Protein AF-A0A7D9DG54-F1 (afdb_monomer_lite)

Sequence (100 aa):
MLWRVFQGCGHSFHIQCTLPDISVCQICKNLLTTKVSSLGKTANEAVHHFDPSAVQESVANSSDEDEDRDNSEMQDQDADDEELIETTNTQTVLERLKLK

Structure (mmCIF, N/CA/C/O backbone):
data_AF-A0A7D9DG54-F1
#
_entry.id   AF-A0A7D9DG54-F1
#
loop_
_atom_site.group_PDB
_atom_site.id
_atom_site.type_symbol
_atom_site.label_atom_id
_atom_site.label_alt_id
_atom_site.label_comp_id
_atom_site.label_asym_id
_atom_site.label_entity_id
_atom_site.label_seq_id
_atom_site.pdbx_PDB_ins_code
_atom_site.Cartn_x
_atom_site.Cartn_y
_atom_site.Cartn_z
_atom_site.occupancy
_atom_site.B_iso_or_equiv
_atom_site.auth_seq_id
_atom_site.auth_comp_id
_atom_site.auth_asym_id
_atom_site.auth_atom_id
_atom_site.pdbx_PDB_model_num
ATOM 1 N N . MET A 1 1 ? -8.989 2.539 27.538 1.00 75.25 1 MET A N 1
ATOM 2 C CA . MET A 1 1 ? -8.917 3.108 26.173 1.00 75.25 1 MET A CA 1
ATOM 3 C C . MET A 1 1 ? -8.766 1.946 25.200 1.00 75.25 1 MET A C 1
ATOM 5 O O . MET A 1 1 ? -7.958 1.071 25.478 1.00 75.25 1 MET A O 1
ATOM 9 N N . LEU A 1 2 ? -9.589 1.868 24.149 1.00 92.12 2 LEU A N 1
ATOM 10 C CA . LEU A 1 2 ? -9.606 0.720 23.230 1.00 92.12 2 LEU A CA 1
ATOM 11 C C . LEU A 1 2 ? -8.629 0.917 22.065 1.00 92.12 2 LEU A C 1
ATOM 13 O O . LEU A 1 2 ? -8.509 2.019 21.522 1.00 92.12 2 LEU A O 1
ATOM 17 N N . TRP A 1 3 ? -7.984 -0.176 21.667 1.00 93.00 3 TRP A N 1
ATOM 18 C CA . TRP A 1 3 ? -7.045 -0.240 20.553 1.00 93.00 3 TRP A CA 1
ATOM 19 C C . TRP A 1 3 ? -7.639 -1.060 19.412 1.00 93.00 3 TRP A C 1
ATOM 21 O O . TRP A 1 3 ? -8.295 -2.074 19.643 1.00 93.00 3 TRP A O 1
ATOM 31 N N . ARG A 1 4 ? -7.385 -0.638 18.175 1.00 90.50 4 ARG A N 1
ATOM 32 C CA . ARG A 1 4 ? -7.651 -1.422 16.967 1.00 90.50 4 ARG A CA 1
ATOM 33 C C . ARG A 1 4 ? -6.319 -1.867 16.382 1.00 90.50 4 ARG A C 1
ATOM 35 O O . ARG A 1 4 ? -5.459 -1.025 16.138 1.00 90.50 4 ARG A O 1
ATOM 42 N N . VAL A 1 5 ? -6.188 -3.162 16.114 1.00 92.88 5 VAL A N 1
ATOM 43 C CA . VAL A 1 5 ? -5.059 -3.753 15.382 1.00 92.88 5 VAL A CA 1
ATOM 44 C C . VAL A 1 5 ? -5.457 -3.923 13.916 1.00 92.88 5 VAL A C 1
ATOM 46 O O . VAL A 1 5 ? -6.548 -4.412 13.622 1.00 92.88 5 VAL A O 1
ATOM 49 N N . PHE A 1 6 ? -4.591 -3.509 12.992 1.00 92.75 6 PHE A N 1
ATOM 50 C CA . PHE A 1 6 ? -4.804 -3.669 11.555 1.00 92.75 6 PHE A CA 1
ATOM 51 C C . PHE A 1 6 ? -4.308 -5.039 11.087 1.00 92.75 6 PHE A C 1
ATOM 53 O O . PHE A 1 6 ? -3.116 -5.352 11.172 1.00 92.75 6 PHE A O 1
ATOM 60 N N . GLN A 1 7 ? -5.236 -5.833 10.551 1.00 89.88 7 GLN A N 1
ATOM 61 C CA . GLN A 1 7 ? -4.951 -7.141 9.964 1.00 89.88 7 GLN A CA 1
ATOM 62 C C . GLN A 1 7 ? -3.917 -7.026 8.834 1.00 89.88 7 GLN A C 1
ATOM 64 O O . GLN A 1 7 ? -3.916 -6.057 8.074 1.00 89.88 7 GLN A O 1
ATOM 69 N N . GLY A 1 8 ? -3.008 -7.998 8.757 1.00 89.50 8 GLY A N 1
ATOM 70 C CA . GLY A 1 8 ? -1.945 -8.057 7.748 1.00 89.50 8 GLY A CA 1
ATOM 71 C C . GLY A 1 8 ? -0.683 -7.239 8.049 1.00 89.50 8 GLY A C 1
ATOM 72 O O . GLY A 1 8 ? 0.313 -7.418 7.360 1.00 89.50 8 GLY A O 1
ATOM 73 N N . CYS A 1 9 ? -0.679 -6.366 9.064 1.00 92.75 9 CYS A N 1
ATOM 74 C CA . CYS A 1 9 ? 0.529 -5.609 9.434 1.00 92.75 9 CYS A CA 1
ATOM 75 C C . CYS A 1 9 ? 0.809 -5.494 10.935 1.00 92.75 9 CYS A C 1
ATOM 77 O O . CYS A 1 9 ? 1.888 -5.047 11.308 1.00 92.75 9 CYS A O 1
ATOM 79 N N . GLY A 1 10 ? -0.153 -5.833 11.800 1.00 92.94 10 GLY A N 1
ATOM 80 C CA . GLY A 1 10 ? 0.022 -5.801 13.256 1.00 92.94 10 GLY A CA 1
ATOM 81 C C . GLY A 1 10 ? 0.079 -4.401 13.881 1.00 92.94 10 GLY A C 1
ATOM 82 O O . GLY A 1 10 ? 0.047 -4.286 15.102 1.00 92.94 10 GLY A O 1
ATOM 83 N N . HIS A 1 11 ? 0.104 -3.324 13.090 1.00 94.12 11 HIS A N 1
ATOM 84 C CA . HIS A 1 11 ? 0.066 -1.964 13.625 1.00 94.12 11 HIS A CA 1
ATOM 85 C C . HIS A 1 11 ? -1.244 -1.689 14.363 1.00 94.12 11 HIS A C 1
ATOM 87 O O . HIS A 1 11 ? -2.329 -2.021 13.876 1.00 94.12 11 HIS A O 1
ATOM 93 N N . SER A 1 12 ? -1.144 -1.022 15.510 1.00 93.19 12 SER A N 1
ATOM 94 C CA . SER A 1 12 ? -2.280 -0.718 16.371 1.00 93.19 12 SER A CA 1
ATOM 95 C C . SER A 1 12 ? -2.403 0.768 16.666 1.00 93.19 12 SER A C 1
ATOM 97 O O . SER A 1 12 ? -1.406 1.446 16.897 1.00 93.19 12 SER A O 1
ATOM 99 N N . PHE A 1 13 ? -3.637 1.259 16.731 1.00 92.00 13 PHE A N 1
ATOM 100 C CA . PHE A 1 13 ? -3.934 2.656 17.040 1.00 92.00 13 PHE A CA 1
ATOM 101 C C . PHE A 1 13 ? -5.108 2.745 18.015 1.00 92.00 13 PHE A C 1
ATOM 103 O O . PHE A 1 13 ? -5.986 1.875 18.024 1.00 92.00 13 PHE A O 1
ATOM 110 N N . HIS A 1 14 ? -5.157 3.810 18.815 1.00 93.19 14 HIS A N 1
ATOM 111 C CA . HIS A 1 14 ? -6.346 4.119 19.603 1.00 93.19 14 HIS A CA 1
ATOM 112 C C . HIS A 1 14 ? -7.529 4.373 18.671 1.00 93.19 14 HIS A C 1
ATOM 114 O O . HIS A 1 14 ? -7.424 5.180 17.747 1.00 93.19 14 HIS A O 1
ATOM 120 N N . ILE A 1 15 ? -8.676 3.757 18.962 1.00 88.81 15 ILE A N 1
ATOM 121 C CA . ILE A 1 15 ? -9.888 3.906 18.138 1.00 88.81 15 ILE A CA 1
ATOM 122 C C . ILE A 1 15 ? -10.315 5.380 18.031 1.00 88.81 15 ILE A C 1
ATOM 124 O O . ILE A 1 15 ? -10.778 5.822 16.987 1.00 88.81 15 ILE A O 1
ATOM 128 N N . GLN A 1 16 ? -10.104 6.160 19.095 1.00 89.62 16 GLN A N 1
ATOM 129 C CA . GLN A 1 16 ? -10.426 7.591 19.141 1.00 89.62 16 GLN A CA 1
ATOM 130 C C . GLN A 1 16 ? -9.459 8.461 18.323 1.00 89.62 16 GLN A C 1
ATOM 132 O O . GLN A 1 16 ? -9.818 9.566 17.936 1.00 89.62 16 GLN A O 1
ATOM 137 N N . CYS A 1 17 ? -8.235 7.985 18.079 1.00 89.81 17 CYS A N 1
ATOM 138 C CA . CYS A 1 17 ? -7.229 8.712 17.300 1.00 89.81 17 CYS A CA 1
ATOM 139 C C . CYS A 1 17 ? -7.294 8.376 15.804 1.00 89.81 17 CYS A C 1
ATOM 141 O O . CYS A 1 17 ? -6.655 9.047 14.998 1.00 89.81 17 CYS A O 1
ATOM 143 N N . THR A 1 18 ? -8.025 7.328 15.421 1.00 85.19 18 THR A N 1
ATOM 144 C CA . THR A 1 18 ? -8.241 6.967 14.018 1.00 85.19 18 THR A CA 1
ATOM 145 C C . THR A 1 18 ? -9.449 7.693 13.445 1.00 85.19 18 THR A C 1
ATOM 147 O O . THR A 1 18 ? -10.469 7.821 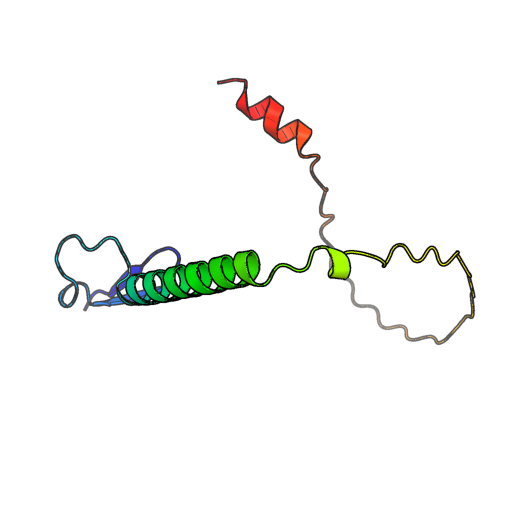14.117 1.00 85.19 18 THR A O 1
ATOM 150 N N . LEU A 1 19 ? -9.352 8.126 12.183 1.00 79.44 19 LEU A N 1
ATOM 151 C CA . LEU A 1 19 ? -10.513 8.619 11.441 1.00 79.44 19 LEU A CA 1
ATOM 152 C C . LEU A 1 19 ? -11.616 7.545 11.428 1.00 79.44 19 LEU A C 1
ATOM 154 O O . LEU A 1 19 ? -11.289 6.351 11.344 1.00 79.44 19 LEU A O 1
ATOM 158 N N . PRO A 1 20 ? -12.900 7.943 11.488 1.00 75.75 20 PRO A N 1
ATOM 159 C CA . PRO A 1 20 ? -13.995 7.008 11.277 1.00 75.75 20 PRO A CA 1
ATOM 160 C C . PRO A 1 20 ? -13.795 6.271 9.944 1.00 75.75 20 PRO A C 1
ATOM 162 O O . PRO A 1 20 ? -13.311 6.841 8.968 1.00 75.75 20 PRO A O 1
ATOM 165 N N . ASP A 1 21 ? -14.098 4.973 9.948 1.00 76.38 21 ASP A N 1
ATOM 166 C CA . ASP A 1 21 ? -14.087 4.094 8.768 1.00 76.38 21 ASP A CA 1
ATOM 167 C C . ASP A 1 21 ? -12.725 3.813 8.115 1.00 76.38 21 ASP A C 1
ATOM 169 O O . ASP A 1 21 ? -12.646 3.297 6.999 1.00 76.38 21 ASP A O 1
ATOM 173 N N . ILE A 1 22 ? -11.619 4.054 8.823 1.00 84.12 22 ILE A N 1
ATOM 174 C CA . ILE A 1 22 ? -10.300 3.682 8.309 1.00 84.12 22 ILE A CA 1
ATOM 175 C C . ILE A 1 22 ? -10.141 2.142 8.297 1.00 84.12 22 ILE A C 1
ATOM 177 O O . ILE A 1 22 ? -10.116 1.477 9.338 1.00 84.12 22 ILE A O 1
ATOM 181 N N . SER A 1 23 ? -10.049 1.564 7.096 1.00 84.06 23 SER A N 1
ATOM 182 C CA . SER A 1 23 ? -9.840 0.123 6.861 1.00 84.06 23 SER A CA 1
ATOM 183 C C . SER A 1 23 ? -8.384 -0.233 6.542 1.00 84.06 23 SER A C 1
ATOM 185 O O . SER A 1 23 ? -7.983 -1.388 6.655 1.00 84.06 23 SER A O 1
ATOM 187 N N . VAL A 1 24 ? -7.574 0.767 6.184 1.00 87.12 24 VAL A N 1
ATOM 188 C CA . VAL A 1 24 ? -6.177 0.600 5.768 1.00 87.12 24 VAL A CA 1
ATOM 189 C C . VAL A 1 24 ? -5.236 1.199 6.809 1.00 87.12 24 VAL A C 1
ATOM 191 O O . VAL A 1 24 ? -5.430 2.330 7.267 1.00 87.12 24 VAL A O 1
ATOM 194 N N . CYS A 1 25 ? -4.175 0.461 7.142 1.00 91.31 25 CYS A N 1
ATOM 195 C CA . CYS A 1 25 ? -3.106 0.959 7.999 1.00 91.31 25 CYS A CA 1
ATOM 196 C C . CYS A 1 25 ? -2.361 2.113 7.312 1.00 91.31 25 CYS A C 1
ATOM 198 O O . CYS A 1 25 ? -1.783 1.938 6.238 1.00 91.31 25 CYS A O 1
ATOM 200 N N . GLN A 1 26 ? -2.330 3.287 7.945 1.00 87.88 26 GLN A N 1
ATOM 201 C CA . GLN A 1 26 ? -1.700 4.476 7.359 1.00 87.88 26 GLN A CA 1
ATOM 202 C C . GLN A 1 26 ? -0.171 4.368 7.273 1.00 87.88 26 GLN A C 1
ATOM 204 O O . GLN A 1 26 ? 0.420 4.875 6.322 1.00 87.88 26 GLN A O 1
ATOM 209 N N . ILE A 1 27 ? 0.465 3.647 8.204 1.00 89.94 27 ILE A N 1
ATOM 210 C CA . ILE A 1 27 ? 1.911 3.372 8.153 1.00 89.94 27 ILE A CA 1
ATOM 211 C C . ILE A 1 27 ? 2.227 2.527 6.912 1.00 89.94 27 ILE A C 1
ATOM 213 O O . ILE A 1 27 ? 3.069 2.895 6.091 1.00 89.94 27 ILE A O 1
ATOM 217 N N . CYS A 1 28 ? 1.493 1.428 6.722 1.00 90.94 28 CYS A N 1
ATOM 218 C CA . CYS A 1 28 ? 1.690 0.538 5.581 1.00 90.94 28 CYS A CA 1
ATOM 219 C C . CYS A 1 28 ? 1.313 1.192 4.256 1.00 90.94 28 CYS A C 1
ATOM 221 O O . CYS A 1 28 ? 2.010 0.976 3.275 1.00 90.94 28 CYS A O 1
ATOM 223 N N . LYS A 1 29 ? 0.260 2.014 4.205 1.00 89.44 29 LYS A N 1
ATOM 224 C CA . LYS A 1 29 ? -0.128 2.741 2.988 1.00 89.44 29 LYS A CA 1
ATOM 225 C C . LYS A 1 29 ? 1.037 3.564 2.434 1.00 89.44 29 LYS A C 1
ATOM 227 O O . LYS A 1 29 ? 1.334 3.493 1.240 1.00 89.44 29 LYS A O 1
ATOM 232 N N . ASN A 1 30 ? 1.722 4.301 3.303 1.00 86.56 30 ASN A N 1
ATOM 233 C CA . ASN A 1 30 ? 2.859 5.130 2.911 1.00 86.56 30 ASN A CA 1
ATOM 234 C C . ASN A 1 30 ? 4.056 4.275 2.477 1.00 86.56 30 ASN A C 1
ATOM 236 O O . ASN A 1 30 ? 4.670 4.543 1.441 1.00 86.56 30 ASN A O 1
ATOM 240 N N . LEU A 1 31 ? 4.349 3.208 3.228 1.00 88.12 31 LEU A N 1
ATOM 241 C CA . LEU A 1 31 ? 5.417 2.272 2.887 1.00 88.12 31 LEU A CA 1
ATOM 242 C C . LEU A 1 31 ? 5.175 1.605 1.527 1.00 88.12 31 LEU A C 1
ATOM 244 O O . LEU A 1 31 ? 6.060 1.620 0.678 1.00 88.12 31 LEU A O 1
ATOM 248 N N . LEU A 1 32 ? 3.976 1.063 1.304 1.00 87.69 32 LEU A N 1
ATOM 249 C CA . LEU A 1 32 ? 3.588 0.396 0.061 1.00 87.69 32 LEU A CA 1
ATOM 250 C C . LEU A 1 32 ? 3.696 1.348 -1.126 1.00 87.69 32 LEU A C 1
ATOM 252 O O . LEU A 1 32 ? 4.311 0.997 -2.125 1.00 87.69 32 LEU A O 1
ATOM 256 N N . THR A 1 33 ? 3.188 2.574 -0.995 1.00 88.06 33 THR A N 1
ATOM 257 C CA . THR A 1 33 ? 3.295 3.596 -2.050 1.00 88.06 33 THR A CA 1
ATOM 258 C C . THR A 1 33 ? 4.757 3.864 -2.417 1.00 88.06 33 THR A C 1
ATOM 260 O O . THR A 1 33 ? 5.120 3.905 -3.593 1.00 88.06 33 THR A O 1
ATOM 263 N N . THR A 1 34 ? 5.624 3.973 -1.409 1.00 89.50 34 THR A N 1
ATOM 264 C CA . THR A 1 34 ? 7.058 4.220 -1.606 1.00 89.50 34 THR A CA 1
ATOM 265 C C . THR A 1 34 ? 7.749 3.029 -2.269 1.00 89.50 34 THR A C 1
ATOM 267 O O . THR A 1 34 ? 8.507 3.196 -3.223 1.00 89.50 34 THR A O 1
ATOM 270 N N . LYS A 1 35 ? 7.471 1.811 -1.793 1.00 91.62 35 LYS A N 1
ATOM 271 C CA . LYS A 1 35 ? 8.067 0.577 -2.314 1.00 91.62 35 LYS A CA 1
ATOM 272 C C . LYS A 1 35 ? 7.624 0.288 -3.742 1.00 91.62 35 LYS A C 1
ATOM 274 O O . LYS A 1 35 ? 8.475 -0.033 -4.561 1.00 91.62 35 LYS A O 1
ATOM 279 N N . VAL A 1 36 ? 6.343 0.470 -4.059 1.00 91.31 36 VAL A N 1
ATOM 280 C CA . VAL A 1 36 ? 5.816 0.317 -5.423 1.00 91.31 36 VAL A CA 1
ATOM 281 C C . VAL A 1 36 ? 6.469 1.323 -6.369 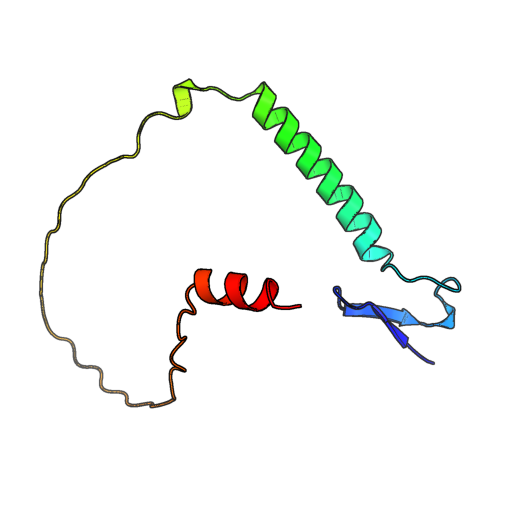1.00 91.31 36 VAL A C 1
ATOM 283 O O . VAL A 1 36 ? 6.900 0.943 -7.453 1.00 91.31 36 VAL A O 1
ATOM 286 N N . SER A 1 37 ? 6.621 2.585 -5.954 1.00 91.19 37 SER A N 1
ATOM 287 C CA . SER A 1 37 ? 7.320 3.587 -6.769 1.00 91.19 37 SER A CA 1
ATOM 288 C C . SER A 1 37 ? 8.787 3.217 -7.004 1.00 91.19 37 SER A C 1
ATOM 290 O O . SER A 1 37 ? 9.270 3.315 -8.130 1.00 91.19 37 SER A O 1
ATOM 292 N N . SER A 1 38 ? 9.486 2.749 -5.966 1.00 93.00 38 SER A N 1
ATOM 293 C CA . SER A 1 38 ? 10.870 2.282 -6.085 1.00 93.00 38 SER A CA 1
ATOM 294 C C . SER A 1 38 ? 10.986 1.090 -7.031 1.00 93.00 38 SER A C 1
ATOM 296 O O . SER A 1 38 ? 11.846 1.107 -7.901 1.00 93.00 38 SER A O 1
ATOM 298 N N . LEU A 1 39 ? 10.107 0.090 -6.899 1.00 91.88 39 LEU A N 1
ATOM 299 C CA . LEU A 1 39 ? 10.082 -1.070 -7.791 1.00 91.88 39 LEU A CA 1
ATOM 300 C C . LEU A 1 39 ? 9.843 -0.652 -9.240 1.00 91.88 39 LEU A C 1
ATOM 302 O O . LEU A 1 39 ? 10.524 -1.145 -10.128 1.00 91.88 39 LEU A O 1
ATOM 306 N N . GLY A 1 40 ? 8.909 0.273 -9.476 1.00 90.88 40 GLY A N 1
ATOM 307 C CA . GLY A 1 40 ? 8.639 0.796 -10.813 1.00 90.88 40 GLY A CA 1
ATOM 308 C C . GLY A 1 40 ? 9.861 1.470 -11.436 1.00 90.88 40 GLY A C 1
ATOM 309 O O . GLY A 1 40 ? 10.136 1.259 -12.612 1.00 90.88 40 GLY A O 1
ATOM 310 N N . LYS A 1 41 ? 10.634 2.228 -10.647 1.00 92.00 41 LYS A N 1
ATOM 311 C CA . LYS A 1 41 ? 11.899 2.824 -11.106 1.00 92.00 41 LYS A CA 1
ATOM 312 C C . LYS A 1 41 ? 12.930 1.756 -11.444 1.00 92.00 41 LYS A C 1
ATOM 314 O O . LYS A 1 41 ? 13.439 1.759 -12.556 1.00 92.00 41 LYS A O 1
ATOM 319 N N . THR A 1 42 ? 13.161 0.811 -10.535 1.00 91.38 42 THR A N 1
ATOM 320 C CA . THR A 1 42 ? 14.114 -0.285 -10.746 1.00 91.38 42 THR A CA 1
ATOM 321 C C . THR A 1 42 ? 13.746 -1.133 -11.961 1.00 91.38 42 THR A C 1
ATOM 323 O O . THR A 1 42 ? 14.613 -1.456 -12.762 1.00 91.38 42 THR A O 1
ATOM 326 N N . ALA A 1 43 ? 12.467 -1.467 -12.140 1.00 89.75 43 ALA A N 1
ATOM 327 C CA . ALA A 1 43 ? 12.004 -2.219 -13.302 1.00 89.75 43 ALA A CA 1
ATOM 328 C C . ALA A 1 43 ? 12.227 -1.439 -14.605 1.00 89.75 43 ALA A C 1
ATOM 330 O O . ALA A 1 43 ? 12.658 -2.011 -15.600 1.00 89.75 43 ALA A O 1
ATOM 331 N N . ASN A 1 44 ? 11.970 -0.130 -14.596 1.00 89.44 44 ASN A N 1
ATOM 332 C CA . ASN A 1 44 ? 12.183 0.719 -15.762 1.00 89.44 44 ASN A CA 1
ATOM 333 C C . ASN A 1 44 ? 13.677 0.840 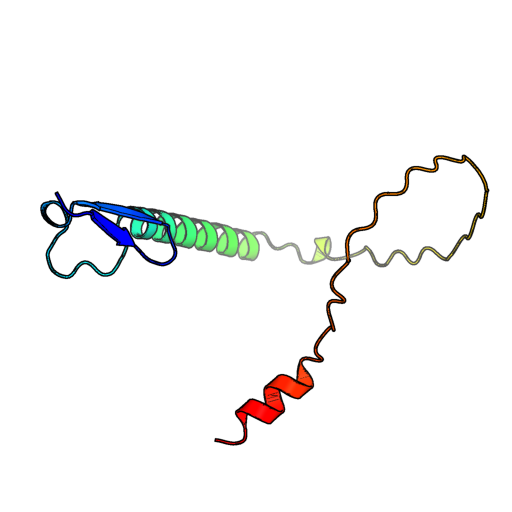-16.115 1.00 89.44 44 ASN A C 1
ATOM 335 O O . ASN A 1 44 ? 14.069 0.664 -17.265 1.00 89.44 44 ASN A O 1
ATOM 339 N N . GLU A 1 45 ? 14.527 1.065 -15.114 1.00 89.81 45 GLU A N 1
ATOM 340 C CA . GLU A 1 45 ? 15.985 1.070 -15.272 1.00 89.81 45 GLU A CA 1
ATOM 341 C C . GLU A 1 45 ? 16.496 -0.274 -15.802 1.00 89.81 45 GLU A C 1
ATOM 343 O O . GLU A 1 45 ? 17.293 -0.294 -16.735 1.00 89.81 45 GLU A O 1
ATOM 348 N N . ALA A 1 46 ? 15.992 -1.393 -15.276 1.00 88.44 46 ALA A N 1
ATOM 349 C CA . ALA A 1 46 ? 16.368 -2.727 -15.734 1.00 88.44 46 ALA A CA 1
ATOM 350 C C . ALA A 1 46 ? 16.022 -2.955 -17.211 1.00 88.44 46 ALA A C 1
ATOM 352 O O . ALA A 1 46 ? 16.816 -3.558 -17.920 1.00 88.44 46 ALA A O 1
ATOM 353 N N . VAL A 1 47 ? 14.883 -2.448 -17.695 1.00 86.69 47 VAL A N 1
ATOM 354 C CA . VAL A 1 47 ? 14.513 -2.527 -19.120 1.00 86.69 47 VAL A CA 1
ATOM 355 C C . VAL A 1 47 ? 15.432 -1.662 -19.983 1.00 86.69 47 VAL A C 1
ATOM 357 O O . VAL A 1 47 ? 15.856 -2.094 -21.052 1.00 86.69 47 VAL A O 1
ATOM 360 N N . HIS A 1 48 ? 15.762 -0.449 -19.537 1.00 81.94 48 HIS A N 1
ATOM 361 C CA . HIS A 1 48 ? 16.600 0.476 -20.305 1.00 81.94 48 HIS A CA 1
ATOM 362 C C . HIS A 1 48 ? 18.088 0.112 -20.316 1.00 81.94 48 HIS A C 1
ATOM 364 O O . HIS A 1 48 ? 18.789 0.452 -21.267 1.00 81.94 48 HIS A O 1
ATOM 370 N N . HIS A 1 49 ? 18.564 -0.579 -19.283 1.00 80.69 49 HIS A N 1
ATOM 371 C CA . HIS A 1 49 ? 19.944 -1.046 -19.152 1.00 80.69 49 HIS A CA 1
ATOM 372 C C . HIS A 1 49 ? 20.084 -2.555 -19.391 1.00 80.69 49 HIS A C 1
ATOM 374 O O . HIS A 1 49 ? 21.106 -3.142 -19.041 1.00 80.69 49 HIS A O 1
ATOM 380 N N . PHE A 1 50 ? 19.067 -3.187 -19.982 1.00 77.06 50 PHE A N 1
ATOM 381 C CA . PHE A 1 50 ? 19.115 -4.597 -20.339 1.00 77.06 50 PHE A CA 1
ATOM 382 C C . PHE A 1 50 ? 20.132 -4.823 -21.466 1.00 77.06 50 PHE A C 1
ATOM 384 O O . PHE A 1 50 ? 19.903 -4.414 -22.605 1.00 77.06 50 PHE A O 1
ATOM 391 N N . ASP A 1 51 ? 21.241 -5.493 -21.149 1.00 76.50 51 ASP A N 1
ATOM 392 C CA . ASP A 1 51 ? 22.181 -6.015 -22.142 1.00 76.50 51 ASP A CA 1
ATOM 393 C C . ASP A 1 51 ? 21.897 -7.510 -22.381 1.00 76.50 51 ASP A C 1
ATOM 395 O O . ASP A 1 51 ? 22.225 -8.343 -21.530 1.00 76.50 51 ASP A O 1
ATOM 399 N N . PRO A 1 52 ? 21.298 -7.886 -23.526 1.00 66.69 52 PRO A N 1
ATOM 400 C CA . PRO A 1 52 ? 21.025 -9.284 -23.850 1.00 66.69 52 PRO A CA 1
ATOM 401 C C . PRO A 1 52 ? 22.292 -10.146 -23.987 1.00 66.69 52 PRO A C 1
ATOM 403 O O . PRO A 1 52 ? 22.190 -11.370 -23.937 1.00 66.69 52 PRO A O 1
ATOM 406 N N . SER A 1 53 ? 23.481 -9.547 -24.127 1.00 63.56 53 SER A N 1
ATOM 407 C CA . SER A 1 53 ? 24.756 -10.276 -24.207 1.00 63.56 53 SER A CA 1
ATOM 408 C C . SER A 1 53 ? 25.232 -10.792 -22.844 1.00 63.56 53 SER A C 1
ATOM 410 O O . SER A 1 53 ? 26.029 -11.722 -22.794 1.00 63.56 53 SER A O 1
ATOM 412 N N . ALA A 1 54 ? 24.721 -10.239 -21.737 1.00 61.19 54 ALA A N 1
ATOM 413 C CA . ALA A 1 54 ? 25.062 -10.655 -20.373 1.00 61.19 54 ALA A CA 1
ATOM 414 C C . ALA A 1 54 ? 24.305 -11.915 -19.898 1.00 61.19 54 ALA A C 1
ATOM 416 O O . ALA A 1 54 ? 24.497 -12.359 -18.770 1.00 61.19 54 ALA A O 1
ATOM 417 N N . VAL A 1 55 ? 23.428 -12.488 -20.735 1.00 62.06 55 VAL A N 1
ATOM 418 C CA . VAL A 1 55 ? 22.569 -13.640 -20.390 1.00 62.06 55 VAL A CA 1
ATOM 419 C C . VAL A 1 55 ? 23.165 -14.978 -20.868 1.00 62.06 55 VAL A C 1
ATOM 421 O O . VAL A 1 55 ? 22.538 -16.026 -20.726 1.00 62.06 55 VAL A O 1
ATOM 424 N N . GLN A 1 56 ? 24.379 -14.984 -21.431 1.00 59.50 56 GLN A N 1
ATOM 425 C CA . GLN A 1 56 ? 25.074 -16.229 -21.769 1.00 59.50 56 GLN A CA 1
ATOM 426 C C . GLN A 1 56 ? 25.937 -16.745 -20.603 1.00 59.50 56 GLN A C 1
ATOM 428 O O . GLN A 1 56 ? 26.750 -16.017 -20.049 1.00 59.50 56 GLN A O 1
ATOM 433 N N . GLU A 1 57 ? 25.748 -18.041 -20.327 1.00 54.69 57 GLU A N 1
ATOM 434 C CA . GLU A 1 57 ? 26.552 -18.966 -19.509 1.00 54.69 57 GLU A CA 1
ATOM 435 C C . GLU A 1 57 ? 26.387 -18.985 -17.978 1.00 54.69 57 GLU A C 1
ATOM 437 O O . GLU A 1 57 ? 27.142 -18.388 -17.218 1.00 54.69 57 GLU A O 1
ATOM 442 N N . SER A 1 58 ? 25.517 -19.897 -17.526 1.00 54.97 58 SER A N 1
ATOM 443 C CA . SER A 1 58 ? 25.922 -20.932 -16.561 1.00 54.97 58 SER A CA 1
ATOM 444 C C . SER A 1 58 ? 25.078 -22.207 -16.716 1.00 54.97 58 SER A C 1
ATOM 446 O O . SER A 1 58 ? 24.315 -22.604 -15.843 1.00 54.97 58 SER A O 1
ATOM 448 N N . VAL A 1 59 ? 25.239 -22.899 -17.849 1.00 57.47 59 VAL A N 1
ATOM 449 C CA . VAL A 1 59 ? 24.986 -24.351 -17.902 1.00 57.47 59 VAL A CA 1
ATOM 450 C C . VAL A 1 59 ? 26.347 -25.033 -17.803 1.00 57.47 59 VAL A C 1
ATOM 452 O O . VAL A 1 59 ? 26.897 -25.507 -18.792 1.00 57.47 59 VAL A O 1
ATOM 455 N N . ALA A 1 60 ? 26.934 -25.012 -16.606 1.00 46.50 60 ALA A N 1
ATOM 456 C CA . ALA A 1 60 ? 28.099 -25.830 -16.301 1.00 46.50 60 ALA A CA 1
ATOM 457 C C . ALA A 1 60 ? 27.603 -27.161 -15.731 1.00 46.50 60 ALA A C 1
ATOM 459 O O . ALA A 1 60 ? 27.287 -27.292 -14.554 1.00 46.50 60 ALA A O 1
ATOM 460 N N . ASN A 1 61 ? 27.495 -28.126 -16.636 1.00 52.56 61 ASN A N 1
ATOM 461 C CA . ASN A 1 61 ? 27.478 -29.552 -16.364 1.00 52.56 61 ASN A CA 1
ATOM 462 C C . ASN A 1 61 ? 28.770 -29.929 -15.613 1.00 52.56 61 ASN A C 1
ATOM 464 O O . ASN A 1 61 ? 29.827 -29.988 -16.238 1.00 52.56 61 ASN A O 1
ATOM 468 N N . SER A 1 62 ? 28.708 -30.165 -14.302 1.00 46.25 62 SER A N 1
ATOM 469 C CA . SER A 1 62 ? 29.782 -30.850 -13.574 1.00 46.25 62 SER A CA 1
ATOM 470 C C . SER A 1 62 ? 29.210 -32.084 -12.897 1.00 46.25 62 SER A C 1
ATOM 472 O O . SER A 1 62 ? 28.388 -31.991 -11.988 1.00 46.25 62 SER A O 1
ATOM 474 N N . SER A 1 63 ? 29.634 -33.204 -13.457 1.00 47.34 63 SER A N 1
ATOM 475 C CA . SER A 1 63 ? 29.353 -34.587 -13.129 1.00 47.34 63 SER A CA 1
ATOM 476 C C . SER A 1 63 ? 29.536 -34.940 -11.655 1.00 47.34 63 SER A C 1
ATOM 478 O O . SER A 1 63 ? 30.343 -34.331 -10.955 1.00 47.34 63 SER A O 1
ATOM 480 N N . 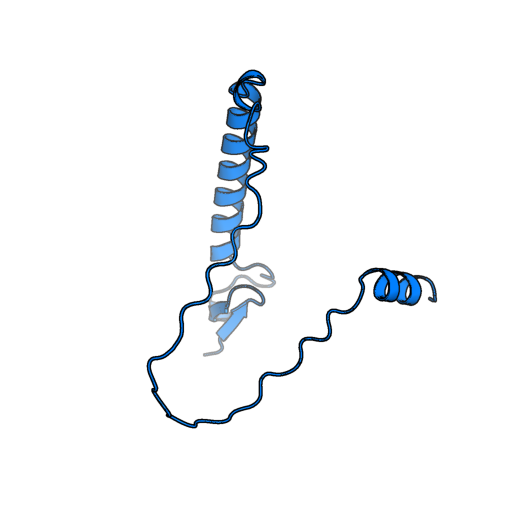ASP A 1 64 ? 28.806 -35.982 -11.266 1.00 50.91 64 ASP A N 1
ATOM 481 C CA . ASP A 1 64 ? 28.955 -36.770 -10.048 1.00 50.91 64 ASP A CA 1
ATOM 482 C C . ASP A 1 64 ? 30.423 -37.112 -9.746 1.00 50.91 64 ASP A C 1
ATOM 484 O O . ASP A 1 64 ? 31.103 -37.715 -10.578 1.00 50.91 64 ASP A O 1
ATOM 488 N N . GLU A 1 65 ? 30.877 -36.793 -8.535 1.00 48.12 65 GLU A N 1
ATOM 489 C CA . GLU A 1 65 ? 31.974 -37.505 -7.876 1.00 48.12 65 GLU A CA 1
ATOM 490 C C . GLU A 1 65 ? 31.551 -37.785 -6.428 1.00 48.12 65 GLU A C 1
ATOM 492 O O . GLU A 1 65 ? 31.579 -36.914 -5.557 1.00 48.12 65 GLU A O 1
ATOM 497 N N . ASP A 1 66 ? 31.099 -39.021 -6.213 1.00 52.78 66 ASP A N 1
ATOM 498 C CA . ASP A 1 66 ? 30.961 -39.660 -4.911 1.00 52.78 66 ASP A CA 1
ATOM 499 C C . ASP A 1 66 ? 32.350 -39.801 -4.260 1.00 52.78 66 ASP A C 1
ATOM 501 O O . ASP A 1 66 ? 33.210 -40.516 -4.776 1.00 52.78 66 ASP A O 1
ATOM 505 N N . GLU A 1 67 ? 32.567 -39.188 -3.095 1.00 51.22 67 GLU A N 1
ATOM 506 C CA . GLU A 1 67 ? 33.623 -39.618 -2.172 1.00 51.22 67 GLU A CA 1
ATOM 507 C C . GLU A 1 67 ? 33.052 -39.836 -0.765 1.00 51.22 67 GLU A C 1
ATOM 509 O O . GLU A 1 67 ? 32.983 -38.938 0.076 1.00 51.22 67 GLU A O 1
ATOM 514 N N . ASP A 1 68 ? 32.676 -41.090 -0.513 1.00 48.56 68 ASP A N 1
ATOM 515 C CA . ASP A 1 68 ? 32.498 -41.678 0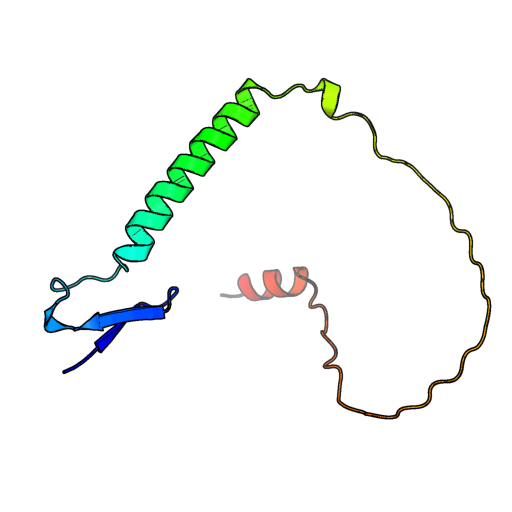.811 1.00 48.56 68 ASP A CA 1
ATOM 516 C C . ASP A 1 68 ? 33.814 -41.648 1.608 1.00 48.56 68 ASP A C 1
ATOM 518 O O . ASP A 1 68 ? 34.754 -42.364 1.254 1.00 48.56 68 ASP A O 1
ATOM 522 N N . ARG A 1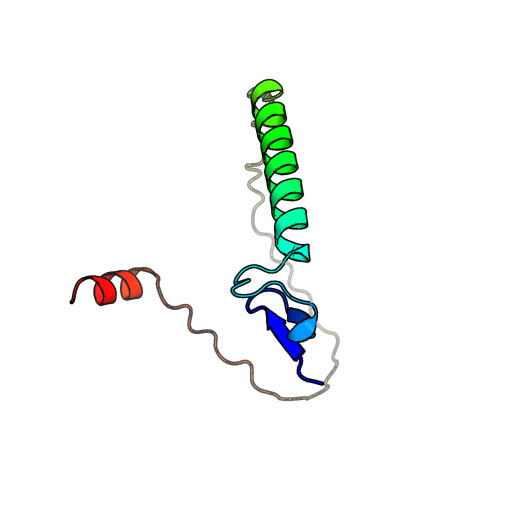 69 ? 33.866 -40.921 2.738 1.00 51.34 69 ARG A N 1
ATOM 523 C CA . ARG A 1 69 ? 34.763 -41.225 3.878 1.00 51.34 69 ARG A CA 1
ATOM 524 C C . ARG A 1 69 ? 34.173 -40.820 5.238 1.00 51.34 69 ARG A C 1
ATOM 526 O O . ARG A 1 69 ? 34.357 -39.710 5.719 1.00 51.34 69 ARG A O 1
ATOM 533 N N . ASP A 1 70 ? 33.453 -41.781 5.804 1.00 43.53 70 ASP A N 1
ATOM 534 C CA . ASP A 1 70 ? 33.557 -42.377 7.147 1.00 43.53 70 ASP A CA 1
ATOM 535 C C . ASP A 1 70 ? 34.052 -41.566 8.378 1.00 43.53 70 ASP A C 1
ATOM 537 O O . ASP A 1 70 ? 35.181 -41.083 8.453 1.00 43.53 70 ASP A O 1
ATOM 541 N N . ASN A 1 71 ? 33.193 -41.639 9.403 1.00 48.88 71 ASN A N 1
ATOM 542 C CA . ASN A 1 71 ? 33.428 -41.739 10.848 1.00 48.88 71 ASN A CA 1
ATOM 543 C C . ASN A 1 71 ? 33.971 -40.550 11.664 1.00 48.88 71 ASN A C 1
ATOM 545 O O . ASN A 1 71 ? 35.174 -40.367 11.860 1.00 48.88 71 ASN A O 1
ATOM 549 N N . SER A 1 72 ? 33.053 -39.866 12.351 1.00 42.31 72 SER A N 1
ATOM 550 C CA . SER A 1 72 ? 33.278 -39.419 13.731 1.00 42.31 72 SER A CA 1
ATOM 551 C C . SER A 1 72 ? 31.964 -39.487 14.509 1.00 42.31 72 SER A C 1
ATOM 553 O O . SER A 1 72 ? 31.039 -38.718 14.264 1.00 42.31 72 SER A O 1
ATOM 555 N N . GLU A 1 73 ? 31.894 -40.450 15.426 1.00 47.34 73 GLU A N 1
ATOM 556 C CA . GLU A 1 73 ? 30.830 -40.639 16.410 1.00 47.34 73 GLU A CA 1
ATOM 557 C C . GLU A 1 73 ? 30.571 -39.362 17.229 1.00 47.34 73 GLU A C 1
ATOM 559 O O . GLU A 1 73 ? 31.413 -38.924 18.012 1.00 47.34 73 GLU A O 1
ATOM 564 N N . MET A 1 74 ? 29.358 -38.821 17.124 1.00 45.75 74 MET A N 1
ATOM 565 C CA . MET A 1 74 ? 28.705 -38.096 18.212 1.00 45.75 74 MET A CA 1
ATOM 566 C C . MET A 1 74 ? 27.283 -38.638 18.330 1.00 45.75 74 MET A C 1
ATOM 568 O O . MET A 1 74 ? 26.387 -38.264 17.579 1.00 45.75 74 MET A O 1
ATOM 572 N N . GLN A 1 75 ? 27.103 -39.586 19.250 1.00 48.44 75 GLN A N 1
ATOM 573 C CA . GLN A 1 75 ? 25.788 -39.886 19.798 1.00 48.44 75 GLN A CA 1
ATOM 574 C C . GLN A 1 75 ? 25.383 -38.715 20.688 1.00 48.44 75 GLN A C 1
ATOM 576 O O . GLN A 1 75 ? 25.967 -38.536 21.752 1.00 48.44 75 GLN A O 1
ATOM 581 N N . ASP A 1 76 ? 24.364 -37.977 20.272 1.00 39.53 76 ASP A N 1
ATOM 582 C CA . ASP A 1 76 ? 23.377 -37.475 21.216 1.00 39.53 76 ASP A CA 1
ATOM 583 C C . ASP A 1 76 ? 21.994 -37.711 20.612 1.00 39.53 76 ASP A C 1
ATOM 585 O O . ASP A 1 76 ? 21.678 -37.289 19.499 1.00 39.53 76 ASP A O 1
ATOM 589 N N . GLN A 1 77 ? 21.226 -38.529 21.324 1.00 52.69 77 GLN A N 1
ATOM 590 C CA . GLN A 1 77 ? 19.830 -38.807 21.045 1.00 52.69 77 GLN A CA 1
ATOM 591 C C . GLN A 1 77 ? 19.024 -37.644 21.600 1.00 52.69 77 GLN A C 1
ATOM 593 O O . GLN A 1 77 ? 18.955 -37.509 22.813 1.00 52.69 77 GLN A O 1
ATOM 598 N N . ASP A 1 78 ? 18.354 -36.896 20.735 1.00 47.03 78 ASP A N 1
ATOM 599 C CA . ASP A 1 78 ? 17.109 -36.234 21.099 1.00 47.03 78 ASP A CA 1
ATOM 600 C C . ASP A 1 78 ? 16.139 -36.418 19.934 1.00 47.03 78 ASP A C 1
ATOM 602 O O . ASP A 1 78 ? 16.322 -35.912 18.827 1.00 47.03 78 ASP A O 1
ATOM 606 N N . ALA A 1 79 ? 15.151 -37.269 20.185 1.00 48.88 79 ALA A N 1
ATOM 607 C CA . ALA A 1 79 ? 14.014 -37.484 19.318 1.00 48.88 79 ALA A CA 1
ATOM 608 C C . ALA A 1 79 ? 13.034 -36.326 19.506 1.00 48.88 79 ALA A C 1
ATOM 610 O O . ALA A 1 79 ? 12.589 -36.104 20.627 1.00 48.88 79 ALA A O 1
ATOM 611 N N . ASP A 1 80 ? 12.650 -35.657 18.423 1.00 42.97 80 ASP A N 1
ATOM 612 C CA . ASP A 1 80 ? 11.304 -35.102 18.302 1.00 42.97 80 ASP A CA 1
ATOM 613 C C . ASP A 1 80 ? 10.922 -34.960 16.820 1.00 42.97 80 ASP A C 1
ATOM 615 O O . ASP A 1 80 ? 11.718 -34.544 15.981 1.00 42.97 80 ASP A O 1
ATOM 619 N N . ASP A 1 81 ? 9.702 -35.408 16.535 1.00 46.06 81 ASP A N 1
ATOM 620 C CA . ASP A 1 81 ? 9.058 -35.655 15.244 1.00 46.06 81 ASP A CA 1
ATOM 621 C C . ASP A 1 81 ? 9.304 -34.598 14.148 1.00 46.06 81 ASP A C 1
ATOM 623 O O . ASP A 1 81 ? 8.821 -33.466 14.230 1.00 46.06 81 ASP A O 1
ATOM 627 N N . GLU A 1 82 ? 9.922 -35.008 13.033 1.00 52.59 82 GLU A N 1
ATOM 628 C CA . GLU A 1 82 ? 9.762 -34.293 11.763 1.00 52.59 82 GLU A CA 1
ATOM 629 C C . GLU A 1 82 ? 8.426 -34.688 11.120 1.00 52.59 82 GLU A C 1
ATOM 631 O O . GLU A 1 82 ? 8.246 -35.780 10.575 1.00 52.59 82 GLU A O 1
ATOM 636 N N . GLU A 1 83 ? 7.470 -33.763 11.202 1.00 53.22 83 GLU A N 1
ATOM 637 C CA . GLU A 1 83 ? 6.220 -33.780 10.453 1.00 53.22 83 GLU A CA 1
ATOM 638 C C . GLU A 1 83 ? 6.522 -33.917 8.953 1.00 53.22 83 GLU A C 1
ATOM 640 O O . GLU A 1 83 ? 7.087 -33.033 8.307 1.00 53.22 83 GLU A O 1
ATOM 645 N N . LEU A 1 84 ? 6.139 -35.069 8.406 1.00 48.22 84 LEU A N 1
ATOM 646 C CA . LEU A 1 84 ? 6.251 -35.429 7.001 1.00 48.22 84 LEU A CA 1
ATOM 647 C C . LEU A 1 84 ? 5.462 -34.412 6.159 1.00 48.22 84 LEU A C 1
ATOM 649 O O . LEU A 1 84 ? 4.239 -34.503 6.045 1.00 48.22 84 LEU A O 1
ATOM 653 N N . ILE A 1 85 ? 6.146 -33.428 5.569 1.00 54.94 85 ILE A N 1
ATOM 654 C CA . ILE A 1 85 ? 5.529 -32.502 4.614 1.00 54.94 85 ILE A CA 1
ATOM 655 C C . ILE A 1 85 ? 5.189 -33.307 3.355 1.00 54.94 85 ILE A C 1
ATOM 657 O O . ILE A 1 85 ? 5.995 -33.448 2.432 1.00 54.94 85 ILE A O 1
ATOM 661 N N . GLU A 1 86 ? 3.978 -33.862 3.326 1.00 59.12 86 GLU A N 1
ATOM 662 C CA . GLU A 1 86 ? 3.373 -34.453 2.141 1.00 59.12 86 GLU A CA 1
ATOM 663 C C . GLU A 1 86 ? 3.256 -33.350 1.083 1.00 59.12 86 GLU A C 1
ATOM 665 O O . GLU A 1 86 ? 2.383 -32.479 1.127 1.00 59.12 86 GLU A O 1
ATOM 670 N N . THR A 1 87 ? 4.192 -33.347 0.136 1.00 57.22 87 THR A N 1
ATOM 671 C CA . THR A 1 87 ? 4.206 -32.418 -0.991 1.00 57.22 87 THR A CA 1
ATOM 672 C C . THR A 1 87 ? 2.983 -32.692 -1.855 1.00 57.22 87 THR A C 1
ATOM 674 O O . THR A 1 87 ? 2.955 -33.572 -2.713 1.00 57.22 87 THR A O 1
ATOM 677 N N . THR A 1 88 ? 1.914 -31.941 -1.600 1.00 61.41 88 THR A N 1
ATOM 678 C CA . THR A 1 88 ? 0.655 -32.105 -2.315 1.00 61.41 88 THR A CA 1
ATOM 679 C C . THR A 1 88 ? 0.843 -31.631 -3.754 1.00 61.41 88 THR A C 1
ATOM 681 O O . THR A 1 88 ? 1.081 -30.450 -4.013 1.00 61.41 88 THR A O 1
ATOM 684 N N . ASN A 1 89 ? 0.742 -32.562 -4.704 1.00 65.69 89 ASN A N 1
ATOM 685 C CA . ASN A 1 89 ? 0.810 -32.285 -6.136 1.00 65.69 89 ASN A CA 1
ATOM 686 C C . ASN A 1 89 ? -0.221 -31.201 -6.517 1.00 65.69 89 ASN A C 1
ATOM 688 O O . ASN A 1 89 ? -1.424 -31.342 -6.276 1.00 65.69 89 ASN A O 1
ATOM 692 N N . THR A 1 90 ? 0.249 -30.106 -7.115 1.00 61.12 90 THR A N 1
ATOM 693 C CA . THR A 1 90 ? -0.557 -28.930 -7.478 1.00 61.12 90 THR A CA 1
ATOM 694 C C . THR A 1 90 ? -1.677 -29.241 -8.478 1.00 61.12 90 THR A C 1
ATOM 696 O O . THR A 1 90 ? -2.653 -28.490 -8.550 1.00 61.12 90 THR A O 1
ATOM 699 N N . GLN A 1 91 ? -1.613 -30.371 -9.195 1.00 56.88 91 GLN A N 1
ATOM 700 C CA . GLN A 1 91 ? -2.695 -30.830 -10.073 1.00 56.88 91 GLN A CA 1
ATOM 701 C C . GLN A 1 91 ? -3.972 -31.198 -9.299 1.00 56.88 91 GLN A C 1
ATOM 703 O O . GLN A 1 91 ? -5.071 -30.901 -9.767 1.00 56.88 91 GLN A O 1
ATOM 708 N N . THR A 1 92 ? -3.856 -31.735 -8.082 1.00 59.28 92 THR A N 1
ATOM 709 C CA . THR A 1 92 ? -5.008 -32.179 -7.275 1.00 59.28 92 THR A CA 1
ATOM 710 C C . THR A 1 92 ? -5.842 -31.005 -6.741 1.00 59.28 92 THR A C 1
ATOM 712 O O . THR A 1 92 ? -7.049 -31.126 -6.519 1.00 59.28 92 THR A O 1
ATOM 715 N N . VAL A 1 93 ? -5.227 -29.830 -6.558 1.00 60.31 93 VAL A N 1
ATOM 716 C CA . VAL A 1 93 ? -5.917 -28.611 -6.093 1.00 60.31 93 VAL A CA 1
ATOM 717 C C . VAL A 1 93 ? -6.787 -28.005 -7.202 1.00 60.31 93 VAL A C 1
ATOM 719 O O . VAL A 1 93 ? -7.886 -27.520 -6.930 1.00 60.31 93 VAL A O 1
ATOM 722 N N . LEU A 1 94 ? -6.340 -28.079 -8.460 1.00 60.28 94 LEU A N 1
ATOM 723 C CA . LEU A 1 94 ? -7.069 -27.530 -9.609 1.00 60.28 94 LEU A CA 1
ATOM 724 C C . LEU A 1 94 ? -8.344 -28.317 -9.942 1.00 60.28 94 LEU A C 1
ATOM 726 O O . LEU A 1 94 ? -9.334 -27.712 -10.356 1.00 60.28 94 LEU A O 1
ATOM 730 N N . GLU A 1 95 ? -8.367 -29.634 -9.725 1.00 56.34 95 GLU A N 1
ATOM 731 C CA . GLU A 1 95 ? -9.578 -30.441 -9.939 1.00 56.34 95 GLU A CA 1
ATOM 732 C C . GLU A 1 95 ? -10.672 -30.149 -8.903 1.00 56.34 95 GLU A C 1
ATOM 734 O O . GLU A 1 95 ? -11.852 -30.089 -9.252 1.00 56.34 95 GLU A O 1
ATOM 739 N N . ARG A 1 96 ? -10.304 -29.855 -7.648 1.00 59.22 96 ARG A N 1
ATOM 740 C CA . ARG A 1 96 ? -11.272 -29.493 -6.594 1.00 59.22 96 ARG A CA 1
ATOM 741 C C . ARG A 1 96 ? -11.955 -28.142 -6.827 1.00 59.22 96 ARG A C 1
ATOM 743 O O . ARG A 1 96 ? -13.054 -27.926 -6.324 1.00 59.22 96 ARG A O 1
ATOM 750 N N . LEU A 1 97 ? -11.338 -27.246 -7.597 1.00 58.88 97 LEU A N 1
ATOM 751 C CA . LEU A 1 97 ? -11.887 -25.923 -7.911 1.00 58.88 97 LEU A CA 1
ATOM 752 C C . LEU A 1 97 ? -12.910 -25.936 -9.059 1.00 58.88 97 LEU A C 1
ATOM 754 O O . LEU A 1 97 ? -13.673 -24.984 -9.182 1.00 58.88 97 LEU A O 1
ATOM 758 N N . LYS A 1 98 ? -12.965 -26.997 -9.876 1.00 58.78 98 LYS A N 1
ATOM 759 C CA . LYS A 1 98 ? -13.903 -27.112 -11.013 1.00 58.78 98 LYS A CA 1
ATOM 760 C C . LYS A 1 98 ? -15.227 -27.816 -10.677 1.00 58.78 98 LYS A C 1
ATOM 762 O O . LYS A 1 98 ? -16.037 -28.029 -11.572 1.00 58.78 98 LYS A O 1
ATOM 767 N N . LEU A 1 99 ? -15.452 -28.179 -9.413 1.00 57.00 99 LEU A N 1
ATOM 768 C CA . LEU A 1 99 ? -16.660 -28.876 -8.943 1.00 57.00 99 LEU A CA 1
ATOM 769 C C . LEU A 1 99 ? -17.627 -27.980 -8.144 1.00 57.00 99 LEU A C 1
ATOM 771 O O . LEU A 1 99 ? -18.379 -28.475 -7.304 1.00 57.00 99 LEU A O 1
ATOM 775 N N . LYS A 1 100 ? -17.644 -26.671 -8.404 1.00 46.38 100 LYS A N 1
ATOM 776 C CA . LYS A 1 100 ? -18.710 -25.776 -7.934 1.00 46.38 100 LYS A CA 1
ATOM 777 C C . LYS A 1 100 ? -19.232 -24.907 -9.062 1.00 46.38 100 LYS A C 1
ATOM 779 O O . LYS A 1 100 ? -18.388 -24.308 -9.760 1.00 46.38 100 LYS A O 1
#

Secondary structure (DSSP, 8-state):
--EEEPTTT--EEETTTSPTT--S-HHHHHHHHHHHHHHHHHHHHHHHT--GGGG----------------------------------HHHHHHHHT--

Radius of gyration: 26.52 Å; chains: 1; bounding box: 54×51×50 Å

Foldseek 3Di:
DDWDAQPPPRDIDDPVPDDPPDNDDPVVVVVVVVVVVVVVVVVVVCVVPPDPVVPDDDPDDDDDDDDDDDDDDDDDDDDDDDDPPPPPDPVVVVVVVPPD

pLDDT: mean 71.13, std 18.35, range [39.53, 94.12]

Organism: Paramuricea clavata (NCBI:txid317549)